Protein AF-A0A7C6U836-F1 (afdb_monomer)

Secondary structure (DSSP, 8-state):
-EE--TT---B-S-BEESGGGT---EES-TTPPBPPTTTS-HHHHHHHHHHHHTT------BEE-SSSPPPPPTTPPP-EE----S-SSTTSSS---HHHHHHHHHHHHHHHH-SSPP---HHHHHHTT-TTHHHHHHHHHHHTTPPPSEEEEE-TTSS-EEEEE----------

Foldseek 3Di:
DEFADPVQDKDWFEKEAPVVVVDRDIFTADPHHHDDPPNADPQRRVVRVVCVVVVNRDTDIYGYFPAAADDDDQPDDDDQDFWAFQQQDCQGPAPHDVVSVVLLVQQQCCQAQFDDRDDPDDVVCVNRVRVRVRSSNNVCVVQPRDHFPDKDWDQPRSMIDIDTHHDRPPPDDDD

Mean predicted aligned error: 4.76 Å

Nearest PDB structures (foldseek):
  7ddz-assembly1_A  TM=2.325E-01  e=9.498E+00  Enterobacteria phage RB59

pLDDT: mean 91.14, std 11.42, range [32.62, 98.69]

Radius of gyration: 16.64 Å; Cα contacts (8 Å, |Δi|>4): 323; chains: 1; bounding box: 38×32×57 Å

Structure (mmCIF, N/CA/C/O backbone):
data_AF-A0A7C6U836-F1
#
_entry.id   AF-A0A7C6U836-F1
#
loop_
_atom_site.group_PDB
_atom_site.id
_atom_site.type_symbol
_atom_site.label_atom_id
_atom_site.label_alt_id
_atom_site.label_comp_id
_atom_site.label_asym_id
_atom_site.label_entity_id
_atom_site.label_seq_id
_atom_site.pdbx_PDB_ins_code
_atom_site.Cartn_x
_atom_site.Cartn_y
_atom_site.Cartn_z
_atom_site.occupancy
_atom_site.B_iso_or_equiv
_atom_site.auth_seq_id
_atom_site.auth_comp_id
_atom_site.auth_asym_id
_atom_site.auth_atom_id
_atom_site.pdbx_PDB_model_num
ATOM 1 N N . MET A 1 1 ? -2.475 3.891 10.750 1.00 91.38 1 MET A N 1
ATOM 2 C CA . MET A 1 1 ? -2.222 3.499 9.347 1.00 91.38 1 MET A CA 1
ATOM 3 C C . MET A 1 1 ? -1.090 4.319 8.803 1.00 91.38 1 MET A C 1
ATOM 5 O O . MET A 1 1 ? -1.036 5.501 9.121 1.00 91.38 1 MET A O 1
ATOM 9 N N . LEU A 1 2 ? -0.254 3.695 7.984 1.00 93.12 2 LEU A N 1
ATOM 10 C CA . LEU A 1 2 ? 0.875 4.315 7.305 1.00 93.12 2 LEU A CA 1
ATOM 11 C C . LEU A 1 2 ? 0.707 4.165 5.797 1.00 93.12 2 LEU A C 1
ATOM 13 O O . LEU A 1 2 ? 0.240 3.128 5.328 1.00 93.12 2 LEU A O 1
ATOM 17 N N . GLY A 1 3 ? 1.096 5.187 5.051 1.00 92.56 3 GLY A N 1
ATOM 18 C CA . GLY A 1 3 ? 1.104 5.166 3.595 1.00 92.56 3 GLY A CA 1
ATOM 19 C C . GLY A 1 3 ? 1.662 6.469 3.045 1.00 92.56 3 GLY A C 1
ATOM 20 O O . GLY A 1 3 ? 1.791 7.453 3.774 1.00 92.56 3 GLY A O 1
ATOM 21 N N . VAL A 1 4 ? 2.023 6.474 1.768 1.00 92.44 4 VAL A N 1
ATOM 22 C CA . VAL A 1 4 ? 2.535 7.685 1.124 1.00 92.44 4 VAL A CA 1
ATOM 23 C C . VAL A 1 4 ? 1.374 8.638 0.831 1.00 92.44 4 VAL A C 1
ATOM 25 O O . VAL A 1 4 ? 0.334 8.226 0.321 1.00 92.44 4 VAL A O 1
ATOM 28 N N . ASP A 1 5 ? 1.560 9.917 1.151 1.00 92.50 5 ASP A N 1
ATOM 29 C CA . ASP A 1 5 ? 0.703 11.016 0.702 1.00 92.50 5 ASP A CA 1
ATOM 30 C C . ASP A 1 5 ? 1.603 12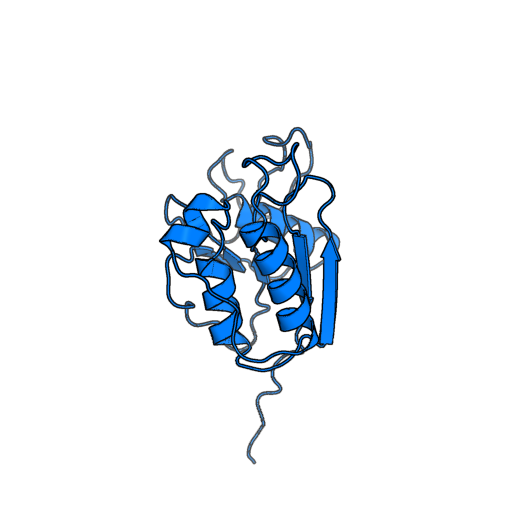.182 0.268 1.00 92.50 5 ASP A C 1
ATOM 32 O O . ASP A 1 5 ? 2.282 12.756 1.122 1.00 92.50 5 ASP A O 1
ATOM 36 N N . PRO A 1 6 ? 1.625 12.567 -1.021 1.00 86.88 6 PRO A N 1
ATOM 37 C CA . PRO A 1 6 ? 2.481 13.654 -1.507 1.00 86.88 6 PRO A CA 1
ATOM 38 C C . PRO A 1 6 ? 2.220 15.008 -0.836 1.00 86.88 6 PRO A C 1
ATOM 40 O O . PRO A 1 6 ? 3.099 15.863 -0.805 1.00 86.88 6 PRO A O 1
ATOM 43 N N . ALA A 1 7 ? 1.013 15.209 -0.300 1.00 89.88 7 ALA A N 1
ATOM 44 C CA . ALA A 1 7 ? 0.638 16.417 0.426 1.00 89.88 7 ALA A CA 1
ATOM 45 C C . ALA A 1 7 ? 0.982 16.362 1.929 1.00 89.88 7 ALA A C 1
ATOM 47 O O . ALA A 1 7 ? 0.728 17.333 2.640 1.00 89.88 7 ALA A O 1
ATOM 48 N N . GLY A 1 8 ? 1.541 15.250 2.427 1.00 89.12 8 GLY A N 1
ATOM 49 C CA . GLY A 1 8 ? 1.964 15.105 3.822 1.00 89.12 8 GLY A CA 1
ATOM 50 C C . GLY A 1 8 ? 0.820 15.216 4.835 1.00 89.12 8 GLY A C 1
ATOM 51 O O . GLY A 1 8 ? 1.031 15.654 5.966 1.00 89.12 8 GLY A O 1
ATOM 52 N N . ARG A 1 9 ? -0.408 14.851 4.456 1.00 90.94 9 ARG A N 1
ATOM 53 C CA . ARG A 1 9 ? -1.591 15.030 5.303 1.00 90.94 9 ARG A CA 1
ATOM 54 C C . ARG A 1 9 ? -1.729 13.886 6.294 1.00 90.94 9 ARG A C 1
ATOM 56 O O . ARG A 1 9 ? -1.859 12.723 5.917 1.00 90.94 9 ARG A O 1
ATOM 63 N N . ALA A 1 10 ? -1.790 14.230 7.575 1.00 92.00 10 ALA A N 1
ATOM 64 C CA . ALA A 1 10 ? -2.289 13.335 8.610 1.00 92.00 10 ALA A CA 1
ATOM 65 C C . ALA A 1 10 ? -3.806 13.500 8.742 1.00 92.00 10 ALA A C 1
ATOM 67 O O . ALA A 1 10 ? -4.314 14.621 8.756 1.00 92.00 10 ALA A O 1
ATOM 68 N N . VAL A 1 11 ? -4.526 12.386 8.869 1.00 93.75 11 VAL A N 1
ATOM 69 C CA . VAL A 1 11 ? -5.991 12.394 8.970 1.00 93.75 11 VAL A CA 1
ATOM 70 C C . VAL A 1 11 ? -6.419 11.544 10.157 1.00 93.75 11 VAL A C 1
ATOM 72 O O . VAL A 1 11 ? -5.926 10.434 10.353 1.00 93.75 11 VAL A O 1
ATOM 75 N N . GLY A 1 12 ? -7.308 12.092 10.982 1.00 92.69 12 GLY A N 1
ATOM 76 C CA . GLY A 1 12 ? -7.956 11.356 12.063 1.00 92.69 12 GLY A CA 1
ATOM 77 C C . GLY A 1 12 ? -9.082 10.463 11.548 1.00 92.69 12 GLY A C 1
ATOM 78 O O . GLY A 1 12 ? -9.134 10.095 10.377 1.00 92.69 12 GLY A O 1
ATOM 79 N N . ASP A 1 13 ? -10.006 10.126 12.434 1.00 93.12 13 ASP A N 1
ATOM 80 C CA . ASP A 1 13 ? -11.172 9.346 12.056 1.00 93.12 13 ASP A CA 1
ATOM 81 C C . ASP A 1 13 ? -12.144 10.203 11.235 1.00 93.12 13 ASP A C 1
ATOM 83 O O . ASP A 1 13 ? -12.519 11.301 11.651 1.00 93.12 13 ASP A O 1
ATOM 87 N N . ALA A 1 14 ? -12.536 9.707 10.065 1.00 94.56 14 ALA A N 1
ATOM 88 C CA . ALA A 1 14 ? -13.468 10.378 9.172 1.00 94.56 14 ALA A CA 1
ATOM 89 C C . ALA A 1 14 ? -14.250 9.361 8.334 1.00 94.56 14 ALA A C 1
ATOM 91 O O . ALA A 1 14 ? -13.906 8.179 8.255 1.00 94.56 14 ALA A O 1
ATOM 92 N N . ARG A 1 15 ? -15.304 9.848 7.684 1.00 94.88 15 ARG A N 1
ATOM 93 C CA . ARG A 1 15 ? -16.116 9.121 6.715 1.00 94.88 15 ARG A CA 1
ATOM 94 C C . ARG A 1 15 ? -15.971 9.768 5.344 1.00 94.88 15 ARG A C 1
ATOM 96 O O . ARG A 1 15 ? -16.102 10.980 5.209 1.00 94.88 15 ARG A O 1
ATOM 103 N N . ALA A 1 16 ? -15.717 8.956 4.330 1.00 95.31 16 ALA A N 1
ATOM 104 C CA . ALA A 1 16 ? -15.475 9.387 2.958 1.00 95.31 16 ALA A CA 1
ATOM 105 C C . ALA A 1 16 ? -15.995 8.329 1.975 1.00 95.31 16 ALA A C 1
ATOM 107 O O . ALA A 1 16 ? -16.708 7.406 2.368 1.00 95.31 16 ALA A O 1
ATOM 108 N N . SER A 1 17 ? -15.693 8.458 0.684 1.00 94.06 17 SER A N 1
ATOM 109 C CA . SER A 1 17 ? -16.186 7.518 -0.325 1.00 94.06 17 SER A CA 1
ATOM 110 C C . SER A 1 17 ? -15.161 7.217 -1.411 1.00 94.06 17 SER A C 1
ATOM 112 O O . SER A 1 17 ? -14.248 8.003 -1.652 1.00 94.06 17 SER A O 1
ATOM 114 N N . LEU A 1 18 ? -15.341 6.080 -2.083 1.00 93.94 18 LEU A N 1
ATOM 115 C CA . LEU A 1 18 ? -14.513 5.645 -3.209 1.00 93.94 18 LEU A CA 1
ATOM 116 C C . LEU A 1 18 ? -15.002 6.206 -4.564 1.00 93.94 18 LEU A C 1
ATOM 118 O O . LEU A 1 18 ? -14.607 5.708 -5.620 1.00 93.94 18 LEU A O 1
ATOM 122 N N . VAL A 1 19 ? -15.866 7.232 -4.560 1.00 92.56 19 VAL A N 1
ATOM 123 C CA . VAL A 1 19 ? -16.531 7.741 -5.777 1.00 92.56 19 VAL A CA 1
ATOM 124 C C . VAL A 1 19 ? -15.549 8.286 -6.805 1.00 92.56 19 VAL A C 1
ATOM 126 O O . VAL A 1 19 ? -15.811 8.170 -7.999 1.00 92.56 19 VAL A O 1
ATOM 129 N N . ARG A 1 20 ? -14.390 8.795 -6.366 1.00 90.19 20 ARG A N 1
ATOM 130 C CA . ARG A 1 20 ? -13.323 9.251 -7.269 1.00 90.19 20 ARG A CA 1
ATOM 131 C C . ARG A 1 20 ? -12.727 8.135 -8.133 1.00 90.19 20 ARG A C 1
ATOM 133 O O . ARG A 1 20 ? -12.178 8.416 -9.190 1.00 90.19 20 ARG A O 1
ATOM 140 N N . TRP A 1 21 ? -12.891 6.875 -7.725 1.00 89.44 21 TRP A N 1
ATOM 141 C CA . TRP A 1 21 ? -12.546 5.688 -8.518 1.00 89.44 21 TRP A CA 1
ATOM 142 C C . TRP A 1 21 ? -13.771 5.042 -9.183 1.00 89.44 21 TRP A C 1
ATOM 144 O O . TRP A 1 21 ? -13.715 3.894 -9.614 1.00 89.44 21 TRP A O 1
ATOM 154 N N . GLY A 1 22 ? -14.902 5.752 -9.245 1.00 92.25 22 GLY A N 1
ATOM 155 C CA . GLY A 1 22 ? -16.147 5.263 -9.841 1.00 92.25 22 GLY A CA 1
ATOM 156 C C . GLY A 1 22 ? -16.948 4.302 -8.957 1.00 92.25 22 GLY A C 1
ATOM 157 O O . GLY A 1 22 ? -17.933 3.731 -9.420 1.00 92.25 22 GLY A O 1
ATOM 158 N N . ALA A 1 23 ? -16.567 4.123 -7.688 1.00 91.94 23 ALA A N 1
ATOM 159 C CA . ALA A 1 23 ? -17.250 3.228 -6.759 1.00 91.94 23 ALA A CA 1
ATOM 160 C C . ALA A 1 23 ? -18.063 4.014 -5.719 1.00 91.94 23 ALA A C 1
ATOM 162 O O . ALA A 1 23 ? -17.510 4.695 -4.861 1.00 91.94 23 ALA A O 1
ATOM 163 N N . GLY A 1 24 ? -19.390 3.862 -5.729 1.00 92.06 24 GLY A N 1
ATOM 164 C CA . GLY A 1 24 ? -20.316 4.460 -4.750 1.00 92.06 24 GLY A CA 1
ATOM 165 C C . GLY A 1 24 ? -20.250 3.851 -3.343 1.00 92.06 24 GLY A C 1
ATOM 166 O O . GLY A 1 24 ? -21.277 3.694 -2.690 1.00 92.06 24 GLY A O 1
ATOM 167 N N . VAL A 1 25 ? -19.063 3.445 -2.891 1.00 93.75 25 VAL A N 1
ATOM 168 C CA . VAL A 1 25 ? -18.836 2.797 -1.598 1.00 93.75 25 VAL A CA 1
ATOM 169 C C . VAL A 1 25 ? -18.422 3.851 -0.585 1.00 93.75 25 VAL A C 1
ATOM 171 O O . VAL A 1 25 ? -17.467 4.595 -0.804 1.00 93.75 25 VAL A O 1
ATOM 174 N N . VAL A 1 26 ? -19.137 3.896 0.533 1.00 94.19 26 VAL A N 1
ATOM 175 C CA . VAL A 1 26 ? -18.800 4.749 1.670 1.00 94.19 26 VAL A CA 1
ATOM 176 C C . VAL A 1 26 ? -17.889 3.981 2.620 1.00 94.19 26 VAL A C 1
ATOM 178 O O . VAL A 1 26 ? -18.145 2.812 2.896 1.00 94.19 26 VAL A O 1
ATOM 181 N N . VAL A 1 27 ? -16.845 4.646 3.107 1.00 94.75 27 VAL A N 1
ATOM 182 C CA . VAL A 1 27 ? -15.824 4.074 3.990 1.00 94.75 27 VAL A CA 1
ATOM 183 C C . VAL A 1 27 ? -15.600 4.975 5.198 1.00 94.75 27 VAL A C 1
ATOM 185 O O . VAL A 1 27 ? -15.795 6.190 5.114 1.00 94.75 27 VAL A O 1
ATOM 188 N N . GLY A 1 28 ? -15.187 4.391 6.316 1.00 92.50 28 GLY A N 1
ATOM 189 C CA . GLY A 1 28 ? -15.061 5.089 7.595 1.00 92.50 28 GLY A CA 1
ATOM 190 C C . GLY A 1 28 ? -16.110 4.647 8.611 1.00 92.50 28 GLY A C 1
ATOM 191 O O . GLY A 1 28 ? -17.171 4.128 8.255 1.00 92.50 28 GLY A O 1
ATOM 192 N N . ARG A 1 29 ? -15.813 4.870 9.894 1.00 92.50 29 ARG A N 1
ATOM 193 C CA . ARG A 1 29 ? -16.671 4.425 10.996 1.00 92.50 29 ARG A CA 1
ATOM 194 C C . 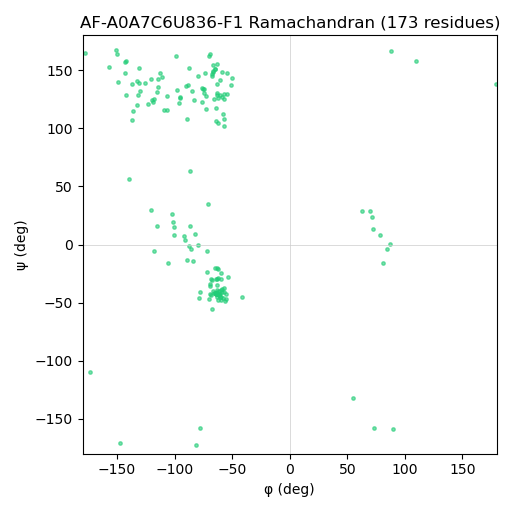ARG A 1 29 ? -18.028 5.113 10.988 1.00 92.50 29 ARG A C 1
ATOM 196 O O . ARG A 1 29 ? -18.178 6.270 10.581 1.00 92.50 29 ARG A O 1
ATOM 203 N N . CYS A 1 30 ? -19.029 4.409 11.505 1.00 87.38 30 CYS A N 1
ATOM 204 C CA . CYS A 1 30 ? -20.335 5.009 11.731 1.00 87.38 30 CYS A CA 1
ATOM 205 C C . CYS A 1 30 ? -20.212 6.142 12.764 1.00 87.38 30 CYS A C 1
ATOM 207 O O . CYS A 1 30 ? -19.650 5.954 13.838 1.00 87.38 30 CYS A O 1
ATOM 209 N N . GLY A 1 31 ? -20.735 7.327 12.439 1.00 88.25 31 GLY A N 1
ATOM 210 C CA . GLY A 1 31 ? -20.674 8.504 13.314 1.00 88.25 31 GLY A CA 1
ATOM 211 C C . GLY A 1 31 ? -19.387 9.332 13.219 1.00 88.25 31 GLY A C 1
ATOM 212 O O . GLY A 1 31 ? -19.327 10.398 13.827 1.00 88.25 31 GLY A O 1
ATOM 213 N N . ALA A 1 32 ? -18.391 8.904 12.436 1.00 92.44 32 ALA A N 1
ATOM 214 C CA . ALA A 1 32 ? -17.231 9.736 12.126 1.00 92.44 32 ALA A CA 1
ATOM 215 C C . ALA A 1 32 ? -17.639 10.959 11.271 1.00 92.44 32 ALA A C 1
ATOM 217 O O . ALA A 1 32 ? -18.589 10.866 10.479 1.00 92.44 32 ALA A O 1
ATOM 218 N N . PRO A 1 33 ? -16.941 12.104 11.402 1.00 94.50 33 PRO A N 1
ATOM 219 C CA . PRO A 1 33 ? -17.225 13.294 10.605 1.00 94.50 33 PRO A CA 1
ATOM 220 C C . PRO A 1 33 ? -17.049 13.007 9.112 1.00 94.50 33 PRO A C 1
ATOM 222 O O . PRO A 1 33 ? -16.130 12.295 8.710 1.00 94.50 33 PRO A O 1
ATOM 225 N N . VAL A 1 34 ? -17.928 13.567 8.282 1.00 94.94 34 VAL A N 1
ATOM 226 C CA . VAL A 1 34 ? -17.824 13.439 6.824 1.00 94.94 34 VAL A CA 1
ATOM 227 C C . VAL A 1 34 ? -16.717 14.365 6.324 1.00 94.94 34 VAL A C 1
ATOM 229 O O . VAL A 1 34 ? -16.774 15.569 6.561 1.00 94.94 34 VAL A O 1
ATOM 232 N N . ALA A 1 35 ? -15.725 13.800 5.643 1.00 93.69 35 ALA A N 1
ATOM 233 C CA . ALA A 1 35 ? -14.673 14.549 4.965 1.00 93.69 35 ALA A CA 1
ATOM 234 C C . ALA A 1 35 ? -15.110 14.922 3.540 1.00 93.69 35 ALA A C 1
ATOM 236 O O . ALA A 1 35 ? -15.910 14.201 2.931 1.00 93.69 35 ALA A O 1
ATOM 237 N N . ALA A 1 36 ? -14.589 16.028 2.999 1.00 89.25 36 ALA A N 1
ATOM 238 C CA . ALA A 1 36 ? -14.830 16.361 1.601 1.00 89.25 36 ALA A CA 1
ATOM 239 C C . ALA A 1 36 ? -14.089 15.381 0.678 1.00 89.25 36 ALA A C 1
ATOM 241 O O . ALA A 1 36 ? -13.165 14.668 1.089 1.00 89.25 36 ALA A O 1
ATOM 242 N N . ASP A 1 37 ? -14.503 15.330 -0.589 1.00 84.75 37 ASP A N 1
ATOM 243 C CA . ASP A 1 37 ? -13.769 14.530 -1.563 1.00 84.75 37 ASP A CA 1
ATOM 244 C C . ASP A 1 37 ? -12.344 15.073 -1.728 1.00 84.75 37 ASP A C 1
ATOM 246 O O . ASP A 1 37 ? -12.114 16.280 -1.753 1.00 84.75 37 ASP A O 1
ATOM 250 N N . GLY A 1 38 ? -11.380 14.161 -1.797 1.00 85.12 38 GLY A N 1
ATOM 251 C CA . GLY A 1 38 ? -9.959 14.490 -1.845 1.00 85.12 38 GLY A CA 1
ATOM 252 C C . GLY A 1 38 ? -9.300 14.812 -0.498 1.00 85.12 38 GLY A C 1
ATOM 253 O O . GLY A 1 38 ? -8.077 14.722 -0.441 1.00 85.12 38 GLY A O 1
ATOM 254 N N . ASP A 1 39 ? -10.035 15.093 0.587 1.00 90.88 39 ASP A N 1
ATOM 255 C CA . ASP A 1 39 ? -9.438 15.401 1.907 1.00 90.88 39 ASP A CA 1
ATOM 256 C C . ASP A 1 39 ? -8.747 14.190 2.544 1.00 90.88 39 ASP A C 1
ATOM 258 O O . ASP A 1 39 ? -7.782 14.331 3.298 1.00 90.88 39 ASP A O 1
ATOM 262 N N . VAL A 1 40 ? -9.233 12.986 2.232 1.00 93.56 40 VAL A N 1
ATOM 263 C CA . VAL A 1 40 ? -8.679 11.731 2.744 1.00 93.56 40 VAL A CA 1
ATOM 264 C C . VAL A 1 40 ? -7.709 11.134 1.717 1.00 93.56 40 VAL A C 1
ATOM 266 O O . VAL A 1 40 ? -8.143 10.835 0.595 1.00 93.56 40 VAL A O 1
ATOM 269 N N . PRO A 1 41 ? -6.429 10.910 2.082 1.00 93.81 41 PRO A N 1
ATOM 270 C CA . PRO A 1 41 ? -5.438 10.281 1.213 1.00 93.81 41 PRO A CA 1
ATOM 271 C C . PRO A 1 41 ? -5.880 8.916 0.675 1.00 93.81 41 PRO A C 1
ATOM 273 O O . PRO A 1 41 ? -6.562 8.154 1.362 1.00 93.81 41 PRO A O 1
ATOM 276 N N . ASP A 1 42 ? -5.441 8.578 -0.538 1.00 92.56 42 ASP A N 1
ATOM 277 C CA . ASP A 1 42 ? -5.789 7.318 -1.212 1.00 92.56 42 ASP A CA 1
ATOM 278 C C . ASP A 1 42 ? -5.433 6.088 -0.367 1.00 92.56 42 ASP A C 1
ATOM 280 O O . ASP A 1 42 ? -6.270 5.211 -0.138 1.00 92.56 42 ASP A O 1
ATOM 284 N N . ALA A 1 43 ? -4.216 6.073 0.182 1.00 93.50 43 ALA A N 1
ATOM 285 C CA . ALA A 1 43 ? -3.738 5.015 1.065 1.00 93.50 43 ALA A CA 1
ATOM 286 C C . ALA A 1 43 ? -4.624 4.848 2.316 1.00 93.50 43 ALA A C 1
ATOM 288 O O . ALA A 1 43 ? -4.902 3.725 2.742 1.00 93.50 43 ALA A O 1
ATOM 289 N N . ALA A 1 44 ? -5.120 5.952 2.885 1.00 94.94 44 ALA A N 1
ATOM 290 C CA . ALA A 1 44 ? -6.027 5.915 4.028 1.00 94.94 44 ALA A CA 1
ATOM 291 C C . ALA A 1 44 ? -7.394 5.330 3.653 1.00 94.94 44 ALA A C 1
ATOM 293 O O . ALA A 1 44 ? -7.902 4.481 4.382 1.00 94.94 44 ALA A O 1
ATOM 294 N N . LEU A 1 45 ? -7.971 5.718 2.508 1.00 94.69 45 LEU A N 1
ATOM 295 C CA . LEU A 1 45 ? -9.264 5.182 2.071 1.00 94.69 45 LEU A CA 1
ATOM 296 C C . LEU A 1 45 ? -9.217 3.685 1.793 1.00 94.69 45 LEU A C 1
ATOM 298 O O . LEU A 1 45 ? -10.130 2.970 2.203 1.00 94.69 45 LEU A O 1
ATOM 302 N N . ILE A 1 46 ? -8.155 3.203 1.146 1.00 93.25 46 ILE A N 1
ATOM 303 C CA . ILE A 1 46 ? -7.971 1.771 0.893 1.00 93.25 46 ILE A CA 1
ATOM 304 C C . ILE A 1 46 ? -7.844 1.014 2.223 1.00 93.25 46 ILE A C 1
ATOM 306 O O . ILE A 1 46 ? -8.520 0.003 2.423 1.00 93.25 46 ILE A O 1
ATOM 310 N N . ALA A 1 47 ? -7.049 1.525 3.172 1.00 94.56 47 ALA A N 1
ATOM 311 C CA . ALA A 1 47 ? -6.943 0.929 4.504 1.00 94.56 47 ALA A CA 1
ATOM 312 C C . ALA A 1 47 ? -8.295 0.897 5.234 1.00 94.56 47 ALA A C 1
ATOM 314 O O . ALA A 1 47 ? -8.657 -0.121 5.822 1.00 94.56 47 ALA A O 1
ATOM 315 N N . TRP A 1 48 ? -9.051 1.998 5.201 1.00 94.94 48 TRP A N 1
ATOM 316 C CA . TRP A 1 48 ? -10.364 2.097 5.847 1.00 94.94 48 TRP A CA 1
ATOM 317 C C . TRP A 1 48 ? -11.360 1.134 5.233 1.00 94.94 48 TRP A C 1
ATOM 319 O O . TRP A 1 48 ? -12.056 0.447 5.972 1.00 94.94 48 TRP A O 1
ATOM 329 N N . TRP A 1 49 ? -11.364 1.019 3.907 1.00 94.94 49 TRP A N 1
ATOM 330 C CA . TRP A 1 49 ? -12.182 0.046 3.205 1.00 94.94 49 TRP A CA 1
ATOM 331 C C . TRP A 1 49 ? -11.869 -1.388 3.651 1.00 94.94 49 TRP A C 1
ATOM 333 O O . TRP A 1 49 ? -12.791 -2.139 3.966 1.00 94.94 49 TRP A O 1
ATOM 343 N N . PHE A 1 50 ? -10.590 -1.769 3.756 1.00 93.44 50 PHE A N 1
ATOM 344 C CA . PHE A 1 50 ? -10.216 -3.093 4.263 1.00 93.44 50 PHE A CA 1
ATOM 345 C C . PHE A 1 50 ? -10.670 -3.320 5.709 1.00 93.44 50 PHE A C 1
ATOM 347 O O . PHE A 1 50 ? -11.207 -4.386 6.016 1.00 93.44 50 PHE A O 1
ATOM 354 N N . LEU A 1 51 ? -10.505 -2.326 6.586 1.00 94.50 51 LEU A N 1
ATOM 355 C CA . LEU A 1 51 ? -10.979 -2.417 7.968 1.00 94.50 51 LEU A CA 1
ATOM 356 C C . LEU A 1 51 ? -12.503 -2.546 8.052 1.00 94.50 51 LEU A C 1
ATOM 358 O O . LEU A 1 51 ? -12.992 -3.387 8.803 1.00 94.50 51 LEU A O 1
ATOM 362 N N . ASP A 1 52 ? -13.250 -1.778 7.259 1.00 95.00 52 ASP A N 1
ATOM 363 C CA . ASP A 1 52 ? -14.713 -1.859 7.191 1.00 95.00 52 ASP A CA 1
ATOM 364 C C . ASP A 1 52 ? -15.159 -3.245 6.712 1.00 95.00 52 ASP A C 1
ATOM 366 O O . ASP A 1 52 ? -16.047 -3.863 7.300 1.00 95.00 52 ASP A O 1
ATOM 370 N N . ARG A 1 53 ? -14.498 -3.788 5.681 1.00 94.50 53 ARG A N 1
ATOM 371 C CA . ARG A 1 53 ? -14.756 -5.144 5.168 1.00 94.50 53 ARG A CA 1
ATOM 372 C C . ARG A 1 53 ? -14.446 -6.235 6.191 1.00 94.50 53 ARG A C 1
ATOM 374 O O . ARG A 1 53 ? -15.100 -7.275 6.157 1.00 94.50 53 ARG A O 1
ATOM 381 N N . ALA A 1 54 ? -13.490 -5.992 7.084 1.00 93.56 54 ALA A N 1
ATOM 382 C CA . ALA A 1 54 ? -13.145 -6.870 8.196 1.00 93.56 54 ALA A CA 1
ATOM 383 C C . ALA A 1 54 ? -14.008 -6.643 9.455 1.00 93.56 54 ALA A C 1
ATOM 385 O O . ALA A 1 54 ? -13.849 -7.373 10.430 1.00 93.56 54 ALA A O 1
ATOM 386 N N . GLY A 1 55 ? -14.910 -5.651 9.459 1.00 94.19 55 GLY A N 1
ATOM 387 C CA . GLY A 1 55 ? -15.742 -5.309 10.618 1.00 94.19 55 GLY A CA 1
ATOM 388 C C . GLY A 1 55 ? -14.975 -4.651 11.773 1.00 94.19 55 GLY A C 1
ATOM 389 O O . GLY A 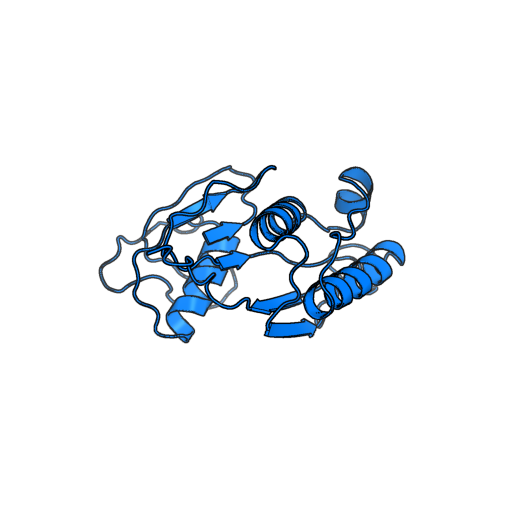1 55 ? -15.402 -4.740 12.922 1.00 94.19 55 GLY A O 1
ATOM 390 N N . ILE A 1 56 ? -13.831 -4.019 11.497 1.00 93.31 56 ILE A N 1
ATOM 391 C CA . ILE A 1 56 ? -12.973 -3.401 12.515 1.00 93.31 56 ILE A CA 1
ATOM 392 C C . ILE A 1 56 ? -13.405 -1.947 12.752 1.00 93.31 56 ILE A C 1
ATOM 394 O O . ILE A 1 56 ? -13.136 -1.058 11.941 1.00 93.31 56 ILE A O 1
ATOM 398 N N . ASP A 1 57 ? -14.021 -1.693 13.909 1.00 91.31 57 ASP A N 1
ATOM 399 C CA . ASP A 1 57 ? -14.599 -0.389 14.287 1.00 91.31 57 ASP A CA 1
ATOM 400 C C . ASP A 1 57 ? -13.732 0.426 15.279 1.00 91.31 57 ASP A C 1
ATOM 402 O O . ASP A 1 57 ? -14.202 1.261 16.057 1.00 91.31 57 ASP A O 1
ATOM 406 N N . LEU A 1 58 ? -12.419 0.187 15.272 1.00 91.56 58 LEU A N 1
ATOM 407 C CA . LEU A 1 58 ? -11.469 0.911 16.123 1.00 91.56 58 LEU A CA 1
ATOM 408 C C . LEU A 1 58 ? -11.228 2.345 15.619 1.00 91.56 58 LEU A C 1
ATOM 410 O O . LEU A 1 58 ? -11.217 2.548 14.401 1.00 91.56 58 LEU A O 1
ATOM 414 N N . PRO A 1 59 ? -10.968 3.326 16.511 1.00 92.00 59 PRO A N 1
ATOM 415 C CA . PRO A 1 59 ? -10.550 4.670 16.117 1.00 92.00 59 PRO A CA 1
ATOM 416 C C . PRO A 1 59 ? -9.375 4.648 15.140 1.00 92.00 59 PRO A C 1
ATOM 418 O O . PRO A 1 59 ? -8.428 3.877 15.301 1.00 92.00 59 PRO A O 1
ATOM 421 N N . ARG A 1 60 ? -9.443 5.503 14.117 1.00 92.44 60 ARG A N 1
ATOM 422 C CA . ARG A 1 60 ? -8.512 5.479 12.988 1.00 92.44 60 ARG A CA 1
ATOM 423 C C . ARG A 1 60 ? -7.663 6.734 12.968 1.00 92.44 60 ARG A C 1
ATOM 425 O O . ARG A 1 60 ? -8.130 7.836 13.240 1.00 92.44 60 ARG A O 1
ATOM 432 N N . ARG A 1 61 ? -6.401 6.546 12.602 1.00 93.25 61 ARG A N 1
A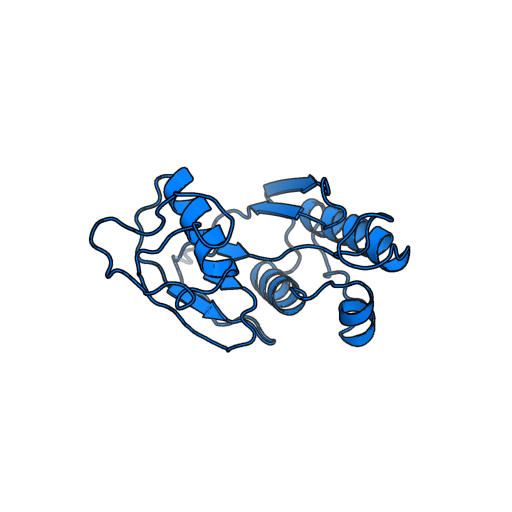TOM 433 C CA . ARG A 1 61 ? -5.463 7.624 12.312 1.00 93.25 61 ARG A CA 1
ATOM 434 C C . ARG A 1 61 ? -4.586 7.204 11.147 1.00 93.25 61 ARG A C 1
ATOM 436 O O . ARG A 1 61 ? -4.001 6.118 11.168 1.00 93.25 61 ARG A O 1
ATOM 443 N N . PHE A 1 62 ? -4.497 8.063 10.148 1.00 93.88 62 PHE A N 1
ATOM 444 C CA . PHE A 1 62 ? -3.526 7.984 9.075 1.00 93.88 62 PHE A CA 1
ATOM 445 C C . PHE A 1 62 ? -2.355 8.918 9.371 1.00 93.88 62 PHE A C 1
ATOM 447 O O . PHE A 1 62 ? -2.551 10.079 9.741 1.00 93.88 62 PHE A O 1
ATOM 454 N N . VAL A 1 63 ? -1.147 8.391 9.208 1.00 93.25 63 VAL A N 1
ATOM 455 C CA . VAL A 1 63 ? 0.103 9.137 9.302 1.00 93.25 63 VAL A CA 1
ATOM 456 C C . VAL A 1 63 ? 0.841 8.945 7.976 1.00 93.25 63 VAL A C 1
ATOM 458 O O . VAL A 1 63 ? 1.095 7.794 7.603 1.00 93.25 63 VAL A O 1
ATOM 461 N N . PRO A 1 64 ? 1.145 10.031 7.246 1.00 92.69 64 PRO A N 1
ATOM 462 C CA . PRO A 1 64 ? 1.900 9.938 6.009 1.00 92.69 64 PRO A CA 1
ATOM 463 C C . PRO A 1 64 ? 3.328 9.482 6.311 1.00 92.69 64 PRO A C 1
ATOM 465 O O . PRO A 1 64 ? 3.875 9.798 7.368 1.00 92.69 64 PRO A O 1
ATOM 468 N N . VAL A 1 65 ? 3.927 8.750 5.377 1.00 91.00 65 VAL A N 1
ATOM 469 C CA . VAL A 1 65 ? 5.343 8.378 5.443 1.00 91.00 65 VAL A CA 1
ATOM 470 C C . VAL A 1 65 ? 6.099 8.975 4.265 1.00 91.00 65 VAL A C 1
ATOM 472 O O . VAL A 1 65 ? 5.740 8.772 3.107 1.00 91.00 65 VAL A O 1
ATOM 475 N N . ASP A 1 66 ? 7.155 9.712 4.581 1.00 80.00 66 ASP A N 1
ATOM 476 C CA . ASP A 1 66 ? 8.108 10.312 3.644 1.00 80.00 66 ASP A CA 1
ATOM 477 C C . ASP A 1 66 ? 9.535 9.760 3.835 1.00 80.00 66 ASP A C 1
ATOM 479 O O . ASP A 1 66 ? 10.424 10.018 3.022 1.00 80.00 66 ASP A O 1
ATOM 483 N N . GLY A 1 67 ? 9.750 8.936 4.864 1.00 68.31 67 GLY A N 1
ATOM 484 C CA . GLY A 1 67 ? 11.047 8.367 5.198 1.00 68.31 67 GLY A CA 1
ATOM 485 C C . GLY A 1 67 ? 10.959 7.335 6.316 1.00 68.31 67 GLY A C 1
ATOM 486 O O . GLY A 1 67 ? 10.478 6.222 6.096 1.00 68.31 67 GLY A O 1
ATOM 487 N N . ASP A 1 68 ? 11.484 7.689 7.487 1.00 65.88 68 ASP A N 1
ATOM 488 C CA . ASP A 1 68 ? 11.579 6.779 8.628 1.00 65.88 68 ASP A CA 1
ATOM 489 C C . ASP A 1 68 ? 10.193 6.415 9.188 1.00 65.88 68 ASP A C 1
ATOM 491 O O . ASP A 1 68 ? 9.270 7.238 9.158 1.00 65.88 68 ASP A O 1
ATOM 495 N N . PRO A 1 69 ? 10.015 5.182 9.703 1.00 64.19 69 PRO A N 1
ATOM 496 C CA . PRO A 1 69 ? 8.745 4.769 10.277 1.00 64.19 69 PRO A CA 1
ATOM 497 C C . PRO A 1 69 ? 8.377 5.676 11.458 1.00 64.19 69 PRO A C 1
ATOM 499 O O . PRO A 1 69 ? 9.178 5.832 12.384 1.00 64.19 69 PRO A O 1
ATOM 502 N N . PRO A 1 70 ? 7.160 6.241 11.492 1.00 70.75 70 PRO A N 1
ATOM 503 C CA . PRO A 1 70 ? 6.682 6.905 12.691 1.00 70.75 70 PRO A CA 1
ATOM 504 C C . PRO A 1 70 ? 6.521 5.877 13.815 1.00 70.75 70 PRO A C 1
ATOM 506 O O . PRO A 1 70 ? 6.227 4.703 13.571 1.00 70.75 70 PRO A O 1
ATOM 509 N N . ALA A 1 71 ? 6.678 6.328 15.060 1.00 68.62 71 ALA A N 1
ATOM 510 C CA . ALA A 1 71 ? 6.432 5.485 16.222 1.00 68.62 71 ALA A CA 1
ATOM 511 C C . ALA A 1 71 ? 4.991 4.945 16.186 1.00 68.62 71 ALA A C 1
ATOM 513 O O . ALA A 1 71 ? 4.032 5.713 16.079 1.00 68.62 71 ALA A O 1
ATOM 514 N N . ALA A 1 72 ? 4.846 3.622 16.255 1.00 70.00 72 ALA A N 1
ATOM 515 C CA . ALA A 1 72 ? 3.548 2.980 16.395 1.00 70.00 72 ALA A CA 1
ATOM 516 C C . ALA A 1 72 ? 3.156 2.940 17.877 1.00 70.00 72 ALA A C 1
ATOM 518 O O . ALA A 1 72 ? 3.954 2.534 18.723 1.00 70.00 72 ALA A O 1
ATOM 519 N N . ASP A 1 73 ? 1.921 3.336 18.184 1.00 75.44 73 ASP A N 1
ATOM 520 C CA . ASP A 1 73 ? 1.388 3.245 19.541 1.00 75.44 73 ASP A CA 1
ATOM 521 C C . ASP A 1 73 ? 1.311 1.774 19.979 1.00 75.44 73 ASP A C 1
ATOM 523 O O . ASP A 1 73 ? 0.770 0.918 19.268 1.00 75.44 73 ASP A O 1
ATOM 527 N N . ALA A 1 74 ? 1.839 1.470 21.166 1.00 76.06 74 ALA A N 1
ATOM 528 C CA . ALA A 1 74 ? 1.769 0.128 21.728 1.00 76.06 74 ALA A CA 1
ATOM 529 C C . ALA A 1 74 ? 0.300 -0.313 21.877 1.00 76.06 74 ALA A C 1
ATOM 531 O O . ALA A 1 74 ? -0.514 0.387 22.477 1.00 76.06 74 ALA A O 1
ATOM 532 N N . GLY A 1 75 ? -0.040 -1.481 21.324 1.00 82.06 75 GLY A N 1
ATOM 533 C CA . GLY A 1 75 ? -1.402 -2.028 21.347 1.00 82.06 75 GLY A CA 1
ATOM 534 C C . GLY A 1 75 ? -2.316 -1.563 20.206 1.00 82.06 75 GLY A C 1
ATOM 535 O O . GLY A 1 75 ? -3.462 -2.007 20.141 1.00 82.06 75 GLY A O 1
ATOM 536 N N . ALA A 1 76 ? -1.839 -0.719 19.286 1.00 88.00 76 ALA A N 1
ATOM 537 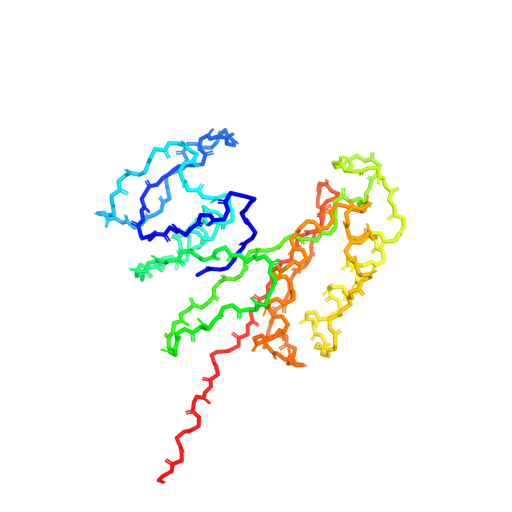C CA . ALA A 1 76 ? -2.597 -0.356 18.093 1.00 88.00 76 ALA A CA 1
ATOM 538 C C . ALA A 1 76 ? -2.510 -1.435 17.000 1.00 88.00 76 ALA A C 1
ATOM 540 O O . ALA A 1 76 ? -1.462 -2.041 16.771 1.00 88.00 76 ALA A O 1
ATOM 541 N N . LEU A 1 77 ? -3.604 -1.619 16.253 1.00 90.88 77 LEU A N 1
ATOM 542 C CA . LEU A 1 77 ? -3.555 -2.321 14.972 1.00 90.88 77 LEU A CA 1
ATOM 543 C C . LEU A 1 77 ? -2.879 -1.419 13.937 1.00 90.88 77 LEU A C 1
ATOM 545 O O . LEU A 1 77 ? -3.409 -0.364 13.572 1.00 90.88 77 LEU A O 1
ATOM 549 N N . LEU A 1 78 ? -1.730 -1.856 13.428 1.00 92.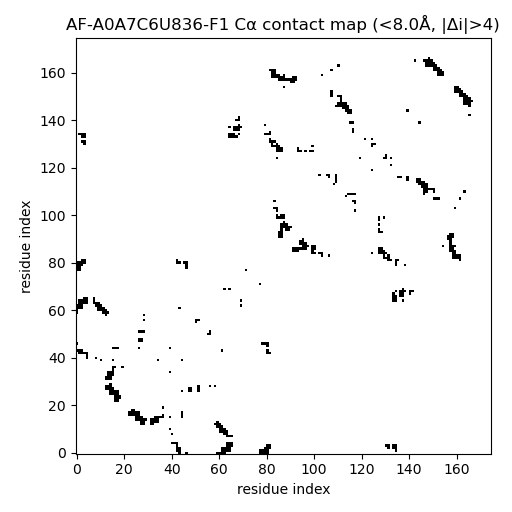31 78 LEU A N 1
ATOM 550 C CA . LEU A 1 78 ? -1.018 -1.147 12.378 1.00 92.31 78 LEU A CA 1
ATOM 551 C C . LEU A 1 78 ? -1.362 -1.713 11.000 1.00 92.31 78 LEU A C 1
ATOM 553 O O . LEU A 1 78 ? -1.233 -2.906 10.749 1.00 92.31 78 LEU A O 1
ATOM 557 N N . VAL A 1 79 ? -1.773 -0.826 10.098 1.00 94.31 79 VAL A N 1
ATOM 558 C CA . VAL A 1 79 ? -1.981 -1.124 8.677 1.00 94.31 79 VAL A CA 1
ATOM 559 C C . VAL A 1 79 ? -1.026 -0.249 7.884 1.00 94.31 79 VAL A C 1
ATOM 561 O O . VAL A 1 79 ? -1.070 0.976 8.030 1.00 94.31 79 VAL A O 1
ATOM 564 N N . VAL A 1 80 ? -0.178 -0.868 7.068 1.00 94.44 80 VAL A N 1
ATOM 565 C CA . VAL A 1 80 ? 0.691 -0.184 6.107 1.00 94.44 80 VAL A CA 1
ATOM 566 C C . VAL A 1 80 ? 0.124 -0.431 4.717 1.00 94.44 80 VAL A C 1
ATOM 568 O O . VAL A 1 80 ? -0.143 -1.576 4.363 1.00 94.44 80 VAL A O 1
ATOM 571 N N . VAL A 1 81 ? -0.096 0.633 3.949 1.00 95.38 81 VAL A N 1
ATOM 572 C CA . VAL A 1 81 ? -0.553 0.544 2.560 1.00 95.38 81 VAL A CA 1
ATOM 573 C C . VAL A 1 81 ? 0.593 0.942 1.648 1.00 95.38 81 VAL A C 1
ATOM 575 O O . VAL A 1 81 ? 1.059 2.082 1.684 1.00 95.38 81 VAL A O 1
ATOM 578 N N . ALA A 1 82 ? 1.037 -0.025 0.852 1.00 93.94 82 ALA A N 1
ATOM 579 C CA . ALA A 1 82 ? 2.101 0.120 -0.123 1.00 93.94 82 ALA A CA 1
ATOM 580 C C . ALA A 1 82 ? 1.838 -0.821 -1.308 1.00 93.94 82 ALA A C 1
ATOM 582 O O . ALA A 1 82 ? 1.390 -1.953 -1.121 1.00 93.94 82 ALA A O 1
ATOM 583 N N . ASP A 1 83 ? 2.103 -0.341 -2.513 1.00 94.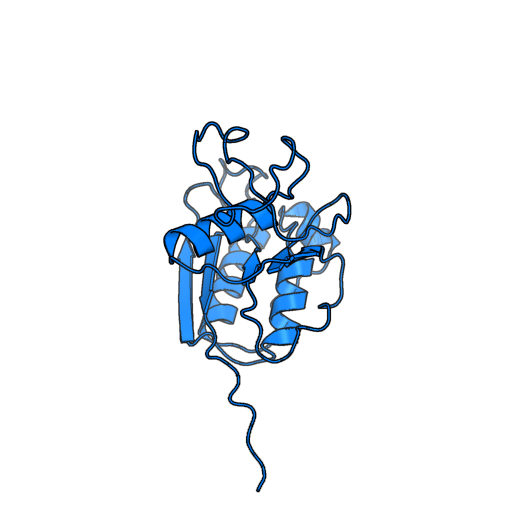69 83 ASP A N 1
ATOM 584 C CA . ASP A 1 83 ? 2.111 -1.104 -3.760 1.00 94.69 83 ASP A CA 1
ATOM 585 C C . ASP A 1 83 ? 3.543 -1.510 -4.159 1.00 94.69 83 ASP A C 1
ATOM 587 O O . ASP A 1 83 ? 4.539 -1.005 -3.645 1.00 94.69 83 ASP A O 1
ATOM 591 N N . GLY A 1 84 ? 3.667 -2.492 -5.039 1.00 97.25 84 GLY A N 1
ATOM 592 C CA . GLY A 1 84 ? 4.915 -2.834 -5.712 1.00 97.25 84 GLY A CA 1
ATOM 593 C C . GLY A 1 84 ? 5.177 -1.916 -6.915 1.00 97.25 84 GLY A C 1
ATOM 594 O O . GLY A 1 84 ? 4.463 -0.932 -7.126 1.00 97.25 84 GLY A O 1
ATOM 595 N N . PRO A 1 85 ? 6.204 -2.213 -7.723 1.00 98.00 85 PRO A N 1
ATOM 596 C CA . PRO A 1 85 ? 6.517 -1.453 -8.932 1.00 98.00 85 PRO A CA 1
ATOM 597 C C . PRO A 1 85 ? 5.354 -1.437 -9.930 1.00 98.00 85 PRO A C 1
ATOM 599 O O . PRO A 1 85 ? 4.609 -2.411 -10.047 1.00 98.00 85 PRO A O 1
ATOM 602 N N . ALA A 1 86 ? 5.233 -0.346 -10.686 1.00 97.88 86 ALA A N 1
ATOM 603 C CA . ALA A 1 86 ? 4.168 -0.126 -11.668 1.00 97.88 86 ALA A CA 1
ATOM 604 C C . ALA A 1 86 ? 4.613 -0.385 -13.121 1.00 97.88 86 ALA A C 1
ATOM 606 O O . ALA A 1 86 ? 3.981 0.107 -14.056 1.00 97.88 86 ALA A O 1
ATOM 607 N N . SER A 1 87 ? 5.711 -1.124 -13.302 1.00 98.12 87 SER A N 1
ATOM 608 C CA . SER A 1 87 ? 6.385 -1.379 -14.581 1.00 98.12 87 SER A CA 1
ATOM 609 C C . SER A 1 87 ? 6.463 -2.871 -14.932 1.00 98.12 87 SER A C 1
ATOM 611 O O . SER A 1 87 ? 7.414 -3.317 -15.573 1.00 98.12 87 SER A O 1
ATOM 613 N N . LEU A 1 88 ? 5.495 -3.682 -14.484 1.00 97.69 88 LEU A N 1
ATOM 614 C CA . LEU A 1 88 ? 5.611 -5.147 -14.567 1.00 97.69 88 LEU A CA 1
ATOM 615 C C . LEU A 1 88 ? 5.197 -5.739 -15.918 1.00 97.69 88 LEU A C 1
ATOM 617 O O . LEU A 1 88 ? 5.440 -6.914 -16.172 1.00 97.69 88 LEU A O 1
ATOM 621 N N . THR A 1 89 ? 4.513 -4.971 -16.769 1.00 95.69 89 THR A N 1
ATOM 622 C CA . THR A 1 89 ? 4.018 -5.449 -18.072 1.00 95.69 89 THR A CA 1
ATOM 623 C C . THR A 1 89 ? 3.967 -4.307 -19.090 1.00 95.69 89 THR A C 1
ATOM 625 O O . THR A 1 89 ? 3.903 -3.147 -18.681 1.00 95.69 89 THR A O 1
ATOM 628 N N . PRO A 1 90 ? 3.858 -4.579 -20.406 1.00 93.75 90 PRO A N 1
ATOM 629 C CA . PRO A 1 90 ? 3.774 -3.522 -21.420 1.00 93.75 90 PRO A CA 1
ATOM 630 C C . PRO A 1 90 ? 2.545 -2.613 -21.293 1.00 93.75 90 PRO A C 1
ATOM 632 O O . PRO A 1 90 ? 2.521 -1.527 -21.864 1.00 93.75 90 PRO A O 1
ATOM 635 N N . ARG A 1 91 ? 1.489 -3.081 -20.611 1.00 91.88 91 ARG A N 1
ATOM 636 C CA . ARG A 1 91 ? 0.238 -2.335 -20.386 1.00 91.88 91 ARG A CA 1
ATOM 637 C C . ARG A 1 91 ? 0.158 -1.718 -18.988 1.00 91.88 91 ARG A C 1
ATOM 639 O O . ARG A 1 91 ? -0.909 -1.241 -18.607 1.00 91.88 91 ARG A O 1
ATOM 646 N N . ALA A 1 92 ? 1.245 -1.777 -18.225 1.00 94.94 92 ALA A N 1
ATOM 647 C CA . ALA A 1 92 ? 1.313 -1.175 -16.909 1.00 94.94 92 ALA A CA 1
ATOM 648 C C . ALA A 1 92 ? 1.315 0.369 -17.001 1.00 94.94 92 ALA A C 1
ATOM 650 O O . ALA A 1 92 ? 1.554 0.924 -18.079 1.00 94.94 92 ALA A O 1
ATOM 651 N N . PRO A 1 93 ? 1.039 1.084 -15.893 1.00 93.25 93 PRO A N 1
ATOM 652 C CA . PRO A 1 93 ? 1.069 2.549 -15.866 1.00 93.25 93 PRO A CA 1
ATOM 653 C C . PRO A 1 93 ? 2.430 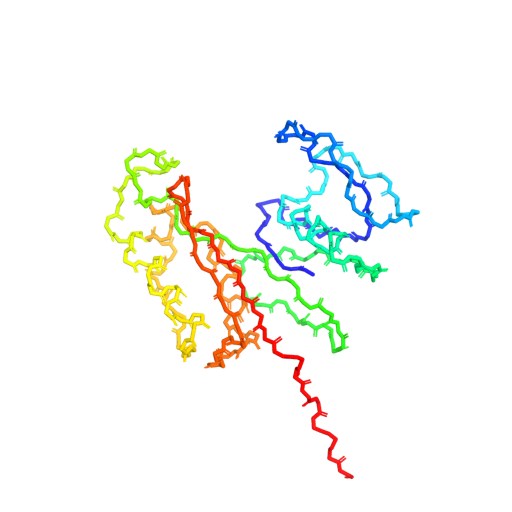3.156 -16.235 1.00 93.25 93 PRO A C 1
ATOM 655 O O . PRO A 1 93 ? 2.484 4.262 -16.772 1.00 93.25 93 PRO A O 1
ATOM 658 N N . VAL A 1 94 ? 3.519 2.439 -15.951 1.00 95.88 94 VAL A N 1
ATOM 659 C CA . VAL A 1 94 ? 4.891 2.775 -16.347 1.00 95.88 94 VAL A CA 1
ATOM 660 C C . VAL A 1 94 ? 5.352 1.751 -17.394 1.00 95.88 94 VAL A C 1
ATOM 662 O O . VAL A 1 94 ? 4.964 0.586 -17.284 1.00 95.88 94 VAL A O 1
ATOM 665 N N . PRO A 1 95 ? 6.150 2.135 -18.417 1.00 96.19 95 PRO A N 1
ATOM 666 C CA . PRO A 1 95 ? 6.688 1.181 -19.385 1.00 96.19 95 PRO A CA 1
ATOM 667 C C . PRO A 1 95 ? 7.344 -0.016 -18.702 1.00 96.19 95 PRO A C 1
ATOM 669 O O . PRO A 1 95 ? 7.982 0.148 -17.664 1.00 96.19 95 PRO A O 1
ATOM 672 N N . GLU A 1 96 ? 7.194 -1.201 -19.295 1.00 97.56 96 GLU A N 1
ATOM 673 C CA . GLU A 1 96 ? 7.783 -2.415 -18.737 1.00 97.56 96 GLU A CA 1
ATOM 674 C C . GLU A 1 96 ? 9.287 -2.244 -18.517 1.00 97.56 96 GLU A C 1
ATOM 676 O O . GLU A 1 96 ? 10.021 -1.854 -19.429 1.00 97.56 96 GLU A O 1
ATOM 681 N N . ASP A 1 97 ? 9.737 -2.569 -17.309 1.00 98.38 97 ASP A N 1
ATOM 682 C CA . ASP A 1 97 ? 11.144 -2.538 -16.940 1.00 98.38 97 ASP A CA 1
ATOM 683 C C . ASP A 1 97 ? 11.503 -3.843 -16.211 1.00 98.38 97 ASP A C 1
ATOM 685 O O . ASP A 1 97 ? 10.949 -4.108 -15.136 1.00 98.38 97 ASP A O 1
ATOM 689 N N . PRO A 1 98 ? 12.451 -4.648 -16.732 1.00 98.25 98 PRO A N 1
ATOM 690 C CA . PRO A 1 98 ? 12.895 -5.883 -16.087 1.00 98.25 98 PRO A CA 1
ATOM 691 C C . PRO A 1 98 ? 13.356 -5.701 -14.636 1.00 98.25 98 PRO A C 1
ATOM 693 O O . PRO A 1 98 ? 13.240 -6.624 -13.833 1.00 98.25 98 PRO A O 1
ATOM 696 N N . ARG A 1 99 ? 13.857 -4.513 -14.275 1.00 98.44 99 ARG A N 1
ATOM 697 C CA . ARG A 1 99 ? 14.265 -4.189 -12.903 1.00 98.44 99 ARG A CA 1
ATOM 698 C C . ARG A 1 99 ? 13.064 -4.085 -11.962 1.00 98.44 99 ARG A C 1
ATOM 700 O O . ARG A 1 99 ? 13.176 -4.461 -10.800 1.00 98.44 99 ARG A O 1
ATOM 707 N N . GLY A 1 100 ? 11.920 -3.609 -12.460 1.00 98.19 100 GLY A N 1
ATOM 708 C CA . GLY A 1 100 ? 10.660 -3.600 -11.714 1.00 98.19 100 GLY A CA 1
ATOM 709 C C . GLY A 1 100 ? 10.108 -5.006 -11.511 1.00 98.19 100 GLY A C 1
ATOM 710 O O . GLY A 1 100 ? 9.717 -5.349 -10.400 1.00 98.19 100 GLY A O 1
ATOM 711 N N . VAL A 1 101 ? 10.164 -5.845 -12.551 1.00 98.19 101 VAL A N 1
ATOM 712 C CA . VAL A 1 101 ? 9.776 -7.265 -12.468 1.00 98.19 101 VAL A CA 1
ATOM 713 C C . VAL A 1 101 ? 10.628 -8.022 -11.449 1.00 98.19 101 VAL A C 1
ATOM 715 O O . VAL A 1 101 ? 10.090 -8.766 -10.632 1.00 98.19 101 VAL A O 1
ATOM 718 N N . ALA A 1 102 ? 11.947 -7.811 -11.468 1.00 98.56 102 ALA A N 1
ATOM 719 C CA . ALA A 1 102 ? 12.852 -8.416 -10.496 1.00 98.56 102 ALA A CA 1
ATOM 720 C C . ALA A 1 102 ? 12.536 -7.955 -9.064 1.00 98.56 102 ALA A C 1
ATOM 722 O O . ALA A 1 102 ? 12.375 -8.787 -8.176 1.00 98.56 102 ALA A O 1
ATOM 723 N N . LEU A 1 103 ? 12.362 -6.644 -8.857 1.00 98.69 103 LEU A N 1
ATOM 724 C CA . LEU A 1 103 ? 12.049 -6.105 -7.537 1.00 98.69 103 LEU A CA 1
ATOM 725 C C . LEU A 1 103 ? 10.713 -6.629 -6.984 1.00 98.69 103 LEU A C 1
ATOM 727 O O . LEU A 1 103 ? 10.641 -6.943 -5.803 1.00 98.69 103 LEU A O 1
ATOM 731 N N . ASP A 1 104 ? 9.666 -6.757 -7.803 1.00 98.50 104 ASP A N 1
ATOM 732 C CA . ASP A 1 104 ? 8.370 -7.308 -7.367 1.00 98.50 104 ASP A CA 1
ATOM 733 C C . ASP A 1 104 ? 8.491 -8.754 -6.856 1.00 98.50 104 ASP A C 1
ATOM 735 O O . ASP A 1 104 ? 7.950 -9.108 -5.801 1.00 98.50 104 ASP A O 1
ATOM 739 N N . ALA A 1 105 ? 9.266 -9.579 -7.568 1.00 98.38 105 ALA A N 1
ATOM 740 C CA . ALA A 1 105 ? 9.563 -10.944 -7.152 1.00 98.38 105 ALA A CA 1
ATOM 741 C C . ALA A 1 105 ? 10.355 -10.978 -5.833 1.00 98.38 105 ALA A C 1
ATOM 743 O O . ALA A 1 105 ? 10.026 -11.765 -4.938 1.00 98.38 105 ALA A O 1
ATOM 744 N N . ASP A 1 106 ? 11.343 -10.094 -5.684 1.00 98.50 106 ASP A N 1
ATOM 745 C CA . ASP A 1 106 ? 12.146 -9.979 -4.467 1.00 98.50 106 ASP A CA 1
ATOM 746 C C . ASP A 1 106 ? 11.300 -9.509 -3.275 1.00 98.50 106 ASP A C 1
ATOM 748 O O . ASP A 1 106 ? 11.405 -10.080 -2.190 1.00 98.50 106 ASP A O 1
ATOM 752 N N . LEU A 1 107 ? 10.395 -8.540 -3.464 1.00 98.56 107 LEU A N 1
ATOM 753 C CA . LEU A 1 107 ? 9.449 -8.092 -2.433 1.00 98.56 107 LEU A CA 1
ATOM 754 C C . LEU A 1 107 ? 8.516 -9.228 -1.999 1.00 98.56 107 LEU A C 1
ATOM 756 O O . LEU A 1 107 ? 8.294 -9.438 -0.804 1.00 98.56 107 LEU A O 1
ATOM 760 N N . ALA A 1 108 ? 8.000 -10.009 -2.951 1.00 98.25 108 ALA A N 1
ATOM 761 C CA . ALA A 1 108 ? 7.186 -11.180 -2.646 1.00 98.25 108 ALA A CA 1
ATOM 762 C C . ALA A 1 108 ? 7.972 -12.257 -1.875 1.00 98.25 108 ALA A C 1
ATOM 764 O O . ALA A 1 108 ? 7.393 -12.935 -1.021 1.00 98.25 108 ALA A O 1
ATOM 765 N N . SER A 1 109 ? 9.269 -12.428 -2.155 1.00 98.31 109 SER A N 1
ATOM 766 C CA . SER A 1 109 ? 10.133 -13.325 -1.379 1.00 98.31 109 SER A CA 1
ATOM 767 C C . SER A 1 109 ? 10.401 -12.781 0.015 1.00 98.31 109 SER A C 1
ATOM 769 O O . SER A 1 109 ? 10.197 -13.501 0.986 1.00 98.31 109 SER A O 1
ATOM 771 N N . TRP A 1 110 ? 10.748 -11.501 0.131 1.00 98.38 110 TRP A N 1
ATOM 772 C CA . TRP A 1 110 ? 10.990 -10.832 1.406 1.00 98.38 110 TRP A CA 1
ATOM 773 C C . TRP A 1 110 ? 9.795 -10.957 2.359 1.00 98.38 110 TRP A C 1
ATOM 775 O O . TRP A 1 110 ? 9.963 -11.298 3.526 1.00 98.38 110 TRP A O 1
ATOM 785 N N . LEU A 1 111 ? 8.564 -10.794 1.863 1.00 98.19 111 LEU A N 1
ATOM 786 C CA . LEU A 1 111 ? 7.362 -10.993 2.680 1.00 98.19 111 LEU A CA 1
ATOM 787 C C . LEU A 1 111 ? 7.242 -12.413 3.247 1.00 98.19 111 LEU A C 1
ATOM 789 O O . LEU A 1 111 ? 6.792 -12.586 4.380 1.00 98.19 111 LEU A O 1
ATOM 793 N N . ARG A 1 112 ? 7.600 -13.435 2.464 1.00 97.75 112 ARG A N 1
ATOM 794 C CA . ARG A 1 112 ? 7.511 -14.843 2.881 1.00 97.75 112 ARG A CA 1
ATOM 795 C C . ARG A 1 112 ? 8.656 -15.250 3.796 1.00 97.75 112 ARG A C 1
ATOM 797 O O . ARG A 1 112 ? 8.433 -15.989 4.749 1.00 97.75 112 ARG A O 1
ATOM 804 N N . ASP A 1 113 ? 9.856 -14.793 3.473 1.00 97.81 113 ASP A N 1
ATOM 805 C CA . ASP A 1 113 ? 11.100 -15.358 3.987 1.00 97.81 113 ASP A CA 1
ATOM 806 C C . ASP A 1 113 ? 11.744 -14.446 5.050 1.00 97.81 113 ASP A C 1
ATOM 808 O O . ASP A 1 113 ? 12.557 -14.906 5.852 1.00 97.81 113 ASP A O 1
ATOM 812 N N . GLY A 1 114 ? 11.322 -13.180 5.128 1.00 96.88 114 GLY A N 1
ATOM 813 C CA . GLY A 1 114 ? 11.910 -12.164 5.995 1.00 96.88 114 GLY A CA 1
ATOM 814 C C . GLY A 1 114 ? 13.270 -11.682 5.483 1.00 96.88 114 GLY A C 1
ATOM 815 O O . GLY A 1 114 ? 13.597 -11.814 4.303 1.00 96.88 114 GLY A O 1
ATOM 816 N N . GLY A 1 115 ? 14.078 -11.130 6.390 1.00 96.88 115 GLY A N 1
ATOM 817 C CA . GLY A 1 115 ? 15.407 -10.588 6.085 1.00 96.88 115 GLY A CA 1
ATOM 818 C C . GLY A 1 115 ? 15.411 -9.110 5.688 1.00 96.88 115 GLY A C 1
ATOM 819 O O . GLY A 1 115 ? 14.487 -8.363 6.015 1.00 96.88 115 GLY A O 1
ATOM 820 N N . ASP A 1 116 ? 16.473 -8.692 5.000 1.00 97.25 116 ASP A N 1
ATOM 821 C CA . ASP A 1 116 ? 16.666 -7.300 4.594 1.00 97.25 116 ASP A CA 1
ATOM 822 C C . ASP A 1 116 ? 15.756 -6.945 3.410 1.00 97.25 116 ASP A C 1
ATOM 824 O O . ASP A 1 116 ? 15.662 -7.690 2.433 1.00 97.25 116 ASP A O 1
ATOM 828 N N . LEU A 1 117 ? 15.090 -5.790 3.491 1.00 97.44 117 LEU A N 1
ATOM 829 C CA . LEU A 1 117 ? 14.217 -5.305 2.423 1.00 97.44 117 LEU A CA 1
ATOM 830 C C . LEU A 1 117 ? 15.034 -5.057 1.138 1.00 97.44 117 LEU A C 1
ATOM 832 O O . LEU A 1 117 ? 15.986 -4.270 1.188 1.00 97.44 117 LEU A O 1
ATOM 836 N N . PRO A 1 118 ? 14.653 -5.633 -0.021 1.00 97.88 118 PRO A N 1
ATOM 837 C CA . PRO A 1 118 ? 15.263 -5.274 -1.294 1.00 97.88 118 PRO A CA 1
ATOM 838 C C . PRO A 1 118 ? 14.950 -3.808 -1.612 1.00 97.88 118 PRO A C 1
ATOM 840 O O . PRO A 1 118 ? 13.793 -3.409 -1.752 1.00 97.88 118 PRO A O 1
ATOM 843 N N . ASP A 1 119 ? 15.993 -2.985 -1.700 1.00 96.94 119 ASP A N 1
ATOM 844 C CA . ASP A 1 119 ? 15.866 -1.551 -1.937 1.00 96.94 119 ASP A CA 1
ATOM 845 C C . ASP A 1 119 ? 16.916 -1.084 -2.963 1.00 96.94 119 ASP A C 1
ATOM 847 O O . ASP A 1 119 ? 18.102 -0.989 -2.641 1.00 96.94 119 ASP A O 1
ATOM 851 N N . PRO A 1 120 ? 16.505 -0.760 -4.201 1.00 97.06 120 PRO A N 1
ATOM 852 C CA . PRO A 1 120 ? 17.401 -0.313 -5.262 1.00 97.06 120 PRO A CA 1
ATOM 853 C C . PRO A 1 120 ? 17.785 1.173 -5.147 1.00 97.06 120 PRO A C 1
ATOM 855 O O . PRO A 1 120 ? 18.503 1.706 -5.995 1.00 97.06 120 PRO A O 1
ATOM 858 N N . GLY A 1 121 ? 17.272 1.875 -4.134 1.00 96.19 121 GLY A N 1
ATOM 859 C CA . GLY A 1 121 ? 17.438 3.307 -3.960 1.00 96.19 121 GLY A CA 1
ATOM 860 C C . GLY A 1 121 ? 16.370 4.149 -4.673 1.00 96.19 121 GLY A C 1
ATOM 861 O O . GLY A 1 121 ? 15.605 3.668 -5.513 1.00 96.19 121 GLY A O 1
ATOM 862 N N . PRO A 1 122 ? 16.295 5.448 -4.331 1.00 95.50 122 PRO A N 1
ATOM 863 C CA . PRO A 1 122 ? 15.195 6.323 -4.736 1.00 95.50 122 PRO A CA 1
ATOM 864 C C . PRO A 1 122 ? 15.151 6.608 -6.242 1.00 95.50 122 PRO A C 1
ATOM 866 O O . PRO A 1 122 ? 14.069 6.806 -6.783 1.00 95.50 122 PRO A O 1
ATOM 869 N N . VAL A 1 123 ? 16.305 6.617 -6.921 1.00 97.44 123 VAL A N 1
ATOM 870 C CA . VAL A 1 123 ? 16.383 6.905 -8.363 1.00 97.44 123 VAL A CA 1
ATOM 871 C C . VAL A 1 123 ? 15.728 5.785 -9.166 1.00 97.44 123 VAL A C 1
ATOM 873 O O . VAL A 1 123 ? 14.771 6.036 -9.891 1.00 97.44 123 VAL A O 1
ATOM 876 N N . MET A 1 124 ? 16.173 4.538 -8.974 1.00 97.81 124 MET A N 1
ATOM 877 C CA . MET A 1 124 ? 15.571 3.394 -9.661 1.00 97.81 124 MET A CA 1
ATOM 878 C C . MET A 1 124 ? 14.106 3.212 -9.255 1.00 97.81 124 MET A C 1
ATOM 880 O O . MET A 1 124 ? 13.281 2.936 -10.117 1.00 97.81 124 MET A O 1
ATOM 884 N N . ALA A 1 125 ? 13.764 3.412 -7.976 1.00 97.44 125 ALA A N 1
ATOM 885 C CA . ALA A 1 125 ? 12.377 3.340 -7.520 1.00 97.44 125 ALA A CA 1
ATOM 886 C C . ALA A 1 125 ? 11.462 4.318 -8.278 1.00 97.44 125 ALA A C 1
ATOM 888 O O . ALA A 1 125 ? 10.357 3.943 -8.660 1.00 97.44 125 ALA A O 1
ATOM 889 N N . ALA A 1 126 ? 11.924 5.543 -8.547 1.00 96.69 126 ALA A N 1
ATOM 890 C CA . ALA A 1 126 ? 11.169 6.505 -9.345 1.00 96.69 126 ALA A CA 1
ATOM 891 C C . ALA A 1 126 ? 11.022 6.066 -10.814 1.00 96.69 126 ALA A C 1
ATOM 893 O O . ALA A 1 126 ? 9.940 6.217 -11.378 1.00 96.69 126 ALA A O 1
ATOM 894 N N . GLU A 1 127 ? 12.073 5.499 -11.416 1.00 97.75 127 GLU A N 1
ATOM 895 C CA . GLU A 1 127 ? 12.067 5.029 -12.811 1.00 97.75 127 GLU A CA 1
ATOM 896 C C . GLU A 1 127 ? 11.072 3.883 -13.053 1.00 97.75 127 GLU A C 1
ATOM 898 O O . GLU A 1 127 ? 10.379 3.883 -14.065 1.00 97.75 127 GLU A O 1
ATOM 903 N N . ILE A 1 128 ? 10.971 2.932 -12.118 1.00 98.31 128 ILE A N 1
ATOM 904 C CA . ILE A 1 128 ? 10.092 1.748 -12.224 1.00 98.31 128 ILE A CA 1
ATOM 905 C C . ILE A 1 128 ? 8.693 1.970 -11.617 1.00 98.31 128 ILE A C 1
ATOM 907 O O . ILE A 1 128 ? 7.886 1.044 -11.518 1.00 98.31 128 ILE A O 1
ATOM 911 N N . GLY A 1 129 ? 8.404 3.188 -11.151 1.00 97.56 129 GLY A N 1
ATOM 912 C CA . GLY A 1 129 ? 7.122 3.532 -10.533 1.00 97.56 129 GLY A CA 1
ATOM 913 C C . GLY A 1 129 ? 6.872 2.897 -9.163 1.00 97.56 129 GLY A C 1
ATOM 914 O O . GLY A 1 129 ? 5.725 2.667 -8.802 1.00 97.56 129 GLY A O 1
ATOM 915 N N . TRP A 1 130 ? 7.915 2.605 -8.382 1.00 97.56 130 TRP A N 1
ATOM 916 C CA . TRP A 1 130 ? 7.786 2.124 -7.002 1.00 97.56 130 TRP A CA 1
ATOM 917 C C . TRP A 1 130 ? 7.672 3.289 -6.005 1.00 97.56 130 TRP A C 1
ATOM 919 O O . TRP A 1 130 ? 8.536 3.526 -5.156 1.00 97.56 130 TRP A O 1
ATOM 929 N N . TRP A 1 131 ? 6.601 4.074 -6.134 1.00 94.69 131 TRP A N 1
ATOM 930 C CA . TRP A 1 131 ? 6.431 5.325 -5.382 1.00 94.69 131 TRP A CA 1
ATOM 931 C C . TRP A 1 131 ? 6.145 5.121 -3.892 1.00 94.69 131 TRP A C 1
ATOM 933 O O . TRP A 1 131 ? 6.462 5.991 -3.081 1.00 94.69 131 TRP A O 1
ATOM 943 N N . SER A 1 132 ? 5.605 3.966 -3.500 1.00 95.00 132 SER A N 1
ATOM 944 C CA . SER A 1 132 ? 5.355 3.638 -2.093 1.00 95.00 132 SER A CA 1
ATOM 945 C C . SER A 1 132 ? 6.578 3.105 -1.338 1.00 95.00 132 SER A C 1
ATOM 947 O O . SER A 1 132 ? 6.452 2.703 -0.180 1.00 95.00 132 SER A O 1
ATOM 949 N N . ARG A 1 133 ? 7.782 3.159 -1.928 1.00 95.81 133 ARG A N 1
ATOM 950 C CA . ARG A 1 133 ? 9.052 2.787 -1.278 1.00 95.81 133 ARG A CA 1
ATOM 951 C C . ARG A 1 133 ? 9.183 3.266 0.184 1.00 95.81 133 ARG A C 1
ATOM 953 O O . ARG A 1 133 ? 9.598 2.456 1.014 1.00 95.81 133 ARG A O 1
ATOM 960 N N . PRO A 1 134 ? 8.843 4.518 0.564 1.00 94.75 134 PRO A N 1
ATOM 961 C CA . PRO A 1 134 ? 8.899 4.935 1.970 1.00 94.75 134 PRO A CA 1
ATOM 962 C C . PRO A 1 134 ? 8.042 4.068 2.905 1.00 94.75 134 PRO A C 1
ATOM 964 O O . PRO A 1 134 ? 8.477 3.735 4.003 1.00 94.75 134 PRO A O 1
ATOM 967 N N . ALA A 1 135 ? 6.862 3.629 2.461 1.00 94.81 135 ALA A N 1
ATOM 968 C CA . ALA A 1 135 ? 5.991 2.750 3.239 1.00 94.81 135 ALA A CA 1
ATOM 969 C C . ALA A 1 135 ? 6.563 1.334 3.394 1.00 94.81 135 ALA A C 1
ATOM 971 O O . ALA A 1 135 ? 6.461 0.762 4.478 1.00 94.81 135 ALA A O 1
ATOM 972 N N . TRP A 1 136 ? 7.240 0.802 2.373 1.00 96.31 136 TRP A N 1
ATOM 973 C CA . TRP A 1 136 ? 7.979 -0.462 2.484 1.00 96.31 136 TRP A CA 1
ATOM 974 C C . TRP A 1 136 ? 9.137 -0.381 3.477 1.00 96.31 136 TRP A C 1
ATOM 976 O O . TRP A 1 136 ? 9.306 -1.277 4.300 1.00 96.31 136 TRP A O 1
ATOM 986 N N . ARG A 1 137 ? 9.901 0.717 3.458 1.00 95.12 137 ARG A N 1
ATOM 987 C CA . ARG A 1 137 ? 10.982 0.946 4.430 1.00 95.12 137 ARG A CA 1
ATOM 988 C C . ARG A 1 137 ? 10.447 1.091 5.849 1.00 95.12 137 ARG A C 1
ATOM 990 O O . ARG A 1 137 ? 11.015 0.513 6.772 1.00 95.12 137 ARG A O 1
ATOM 997 N N . ALA A 1 138 ? 9.338 1.810 6.017 1.00 93.31 138 ALA A N 1
ATOM 998 C CA . ALA A 1 138 ? 8.666 1.908 7.303 1.00 93.31 138 ALA A CA 1
ATOM 999 C C . ALA A 1 138 ? 8.235 0.521 7.805 1.00 93.31 138 ALA A C 1
ATOM 1001 O O . ALA A 1 138 ? 8.545 0.161 8.940 1.00 93.31 138 ALA A O 1
ATOM 1002 N N . LEU A 1 139 ? 7.593 -0.282 6.947 1.00 93.69 139 LEU A N 1
ATOM 1003 C CA . LEU A 1 139 ? 7.205 -1.657 7.264 1.00 93.69 139 LEU A CA 1
ATOM 1004 C C . LEU A 1 139 ? 8.411 -2.499 7.692 1.00 93.69 139 LEU A C 1
ATOM 1006 O O . LEU A 1 139 ? 8.346 -3.131 8.741 1.00 93.69 139 LEU A O 1
ATOM 1010 N N . ALA A 1 140 ? 9.509 -2.465 6.935 1.00 94.25 140 ALA A N 1
ATOM 1011 C CA . ALA A 1 140 ? 10.733 -3.191 7.265 1.00 94.25 140 ALA A CA 1
ATOM 1012 C C . ALA A 1 140 ? 11.305 -2.780 8.632 1.00 94.25 140 ALA A C 1
ATOM 1014 O O . ALA A 1 140 ? 11.679 -3.637 9.425 1.00 94.25 140 ALA A O 1
ATOM 1015 N N . GLY A 1 141 ? 11.295 -1.484 8.962 1.00 91.50 141 GLY A N 1
ATOM 1016 C CA . GLY A 1 141 ? 11.705 -1.010 10.287 1.00 91.50 141 GLY A CA 1
ATOM 1017 C C . GLY A 1 141 ? 10.805 -1.506 11.428 1.00 91.50 141 GLY A C 1
ATOM 1018 O O . GLY A 1 141 ? 11.283 -1.698 12.542 1.00 91.50 141 GLY A O 1
ATOM 1019 N N . ILE A 1 142 ? 9.519 -1.747 11.156 1.00 90.44 142 ILE A N 1
ATOM 1020 C CA . ILE A 1 142 ? 8.551 -2.254 12.139 1.00 90.44 142 ILE A CA 1
ATOM 1021 C C . ILE A 1 142 ? 8.699 -3.762 12.353 1.00 90.44 142 ILE A C 1
ATOM 1023 O O . ILE A 1 142 ? 8.670 -4.227 13.491 1.00 90.44 142 ILE A O 1
ATOM 1027 N N . VAL A 1 143 ? 8.809 -4.534 11.269 1.00 92.62 143 VAL A N 1
ATOM 1028 C CA . VAL A 1 143 ? 8.821 -6.007 11.332 1.00 92.62 143 VAL A CA 1
ATOM 1029 C C . VAL A 1 143 ? 10.230 -6.578 11.501 1.00 92.62 143 VAL A C 1
ATOM 1031 O O . VAL A 1 143 ? 10.387 -7.755 11.830 1.00 92.62 143 VAL A O 1
ATOM 1034 N N . GLY A 1 144 ? 11.260 -5.750 11.305 1.00 92.50 144 GLY A N 1
ATOM 1035 C CA . GLY A 1 144 ? 12.651 -6.179 11.270 1.00 92.50 144 GLY A CA 1
ATOM 1036 C C . GLY A 1 144 ? 12.845 -7.278 10.228 1.00 92.50 144 GLY A C 1
ATOM 1037 O O . GLY A 1 144 ? 12.338 -7.193 9.114 1.00 92.50 144 GLY A O 1
ATOM 1038 N N . ASN A 1 145 ? 13.521 -8.353 10.630 1.00 95.06 145 ASN A N 1
ATOM 1039 C CA . ASN A 1 145 ? 13.803 -9.492 9.753 1.00 95.06 145 ASN A CA 1
ATOM 1040 C C . ASN A 1 145 ? 12.733 -10.594 9.826 1.00 95.06 145 ASN A C 1
ATOM 1042 O O . ASN A 1 145 ? 12.952 -11.683 9.296 1.00 95.06 145 ASN A O 1
ATOM 1046 N N . ALA A 1 146 ? 11.613 -10.365 10.519 1.00 95.50 146 ALA A N 1
ATOM 1047 C CA . ALA A 1 146 ? 10.606 -11.397 10.725 1.00 95.50 146 ALA A CA 1
ATOM 1048 C C . ALA A 1 146 ? 9.794 -11.661 9.440 1.00 95.50 146 ALA A C 1
ATOM 1050 O O . ALA A 1 146 ? 9.238 -10.716 8.872 1.00 95.50 146 ALA A O 1
ATOM 1051 N N . PRO A 1 147 ? 9.634 -12.928 9.014 1.00 96.75 147 PRO A N 1
ATOM 1052 C CA . PRO A 1 147 ? 8.741 -13.266 7.910 1.00 96.75 147 PRO A CA 1
ATOM 1053 C C . PRO A 1 147 ? 7.276 -13.013 8.284 1.00 96.75 147 PRO A C 1
ATOM 1055 O O . PRO A 1 147 ? 6.892 -13.082 9.459 1.00 96.75 147 PRO A O 1
ATOM 1058 N N . ALA A 1 148 ? 6.429 -12.769 7.284 1.00 97.56 148 ALA A N 1
ATOM 1059 C CA . ALA A 1 148 ? 4.992 -12.686 7.500 1.00 97.56 148 ALA A CA 1
ATOM 1060 C C . ALA A 1 148 ? 4.416 -14.057 7.893 1.00 97.56 148 ALA A C 1
ATOM 1062 O O . ALA A 1 148 ? 4.780 -15.098 7.351 1.00 97.56 148 ALA A O 1
ATOM 1063 N N . ALA A 1 149 ? 3.408 -14.064 8.766 1.00 96.81 149 ALA A N 1
ATOM 1064 C CA . ALA A 1 149 ? 2.627 -15.265 9.085 1.00 96.81 149 ALA A CA 1
ATOM 1065 C C . ALA A 1 149 ? 1.681 -15.696 7.942 1.00 96.81 149 ALA A C 1
ATOM 1067 O O . ALA A 1 149 ? 0.973 -16.700 8.047 1.00 96.81 149 ALA A O 1
ATOM 1068 N N . GLY A 1 150 ? 1.603 -14.899 6.881 1.00 95.62 150 GLY A N 1
ATOM 1069 C CA . GLY A 1 150 ? 0.903 -15.193 5.639 1.00 95.62 150 GLY A CA 1
ATOM 1070 C C . GLY A 1 150 ? 1.040 -14.015 4.685 1.00 95.62 150 GLY A C 1
ATOM 1071 O O . GLY A 1 150 ? 0.930 -12.869 5.125 1.00 95.62 150 GLY A O 1
ATOM 1072 N N . ALA A 1 151 ? 1.272 -14.304 3.405 1.00 96.94 151 ALA A N 1
ATOM 1073 C CA . ALA A 1 151 ? 1.434 -13.308 2.354 1.00 96.94 151 ALA A CA 1
ATOM 1074 C C . ALA A 1 151 ? 0.794 -13.783 1.041 1.00 96.94 151 ALA A C 1
ATOM 1076 O O . ALA A 1 151 ? 0.778 -14.979 0.744 1.00 96.94 151 ALA A O 1
ATOM 1077 N N . VAL A 1 152 ? 0.278 -12.840 0.258 1.00 96.50 152 VAL A N 1
ATOM 1078 C CA . VAL A 1 152 ? -0.206 -13.041 -1.111 1.00 96.50 152 VAL A CA 1
ATOM 1079 C C . VAL A 1 152 ? 0.278 -11.887 -1.985 1.00 96.50 152 VAL A C 1
ATOM 1081 O O . VAL A 1 152 ? 0.238 -10.734 -1.556 1.00 96.50 152 VAL A O 1
ATOM 1084 N N . SER A 1 153 ? 0.714 -12.209 -3.202 1.00 96.06 153 SER A N 1
ATOM 1085 C CA . SER A 1 153 ? 1.202 -11.248 -4.195 1.00 96.06 153 SER A CA 1
ATOM 1086 C C . SER A 1 153 ? 0.520 -11.499 -5.538 1.00 96.06 153 SER A C 1
ATOM 1088 O O . SER A 1 153 ? 0.322 -12.654 -5.922 1.00 96.06 153 SER A O 1
ATOM 1090 N 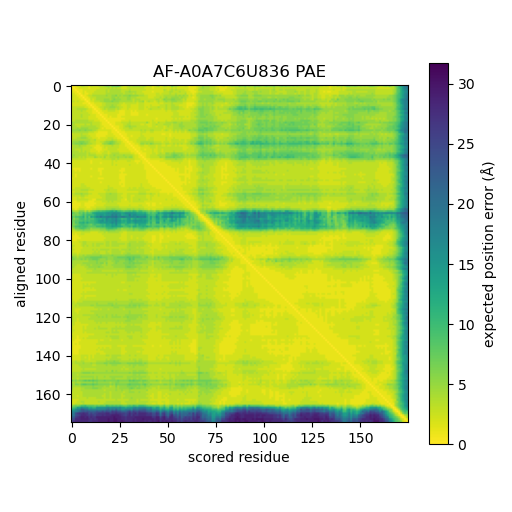N . PHE A 1 154 ? 0.131 -10.438 -6.241 1.00 94.31 154 PHE A N 1
ATOM 1091 C CA . PHE A 1 154 ? -0.543 -10.501 -7.539 1.00 94.31 154 PHE A CA 1
ATOM 1092 C C . PHE A 1 154 ? -0.351 -9.190 -8.318 1.00 94.31 154 PHE A C 1
ATOM 1094 O O . PHE A 1 154 ? -0.216 -8.137 -7.710 1.00 94.31 154 PHE A O 1
ATOM 1101 N N . ALA A 1 155 ? -0.384 -9.234 -9.656 1.00 94.69 155 ALA A N 1
ATOM 1102 C CA . ALA A 1 155 ? -0.156 -8.053 -10.504 1.00 94.69 155 ALA A CA 1
ATOM 1103 C C . ALA A 1 155 ? -1.086 -7.953 -11.740 1.00 94.69 155 ALA A C 1
ATOM 1105 O O . ALA A 1 155 ? -0.621 -7.861 -12.877 1.00 94.69 155 ALA A O 1
ATOM 1106 N N . PRO A 1 156 ? -2.422 -7.966 -11.571 1.00 92.38 156 PRO A N 1
ATOM 1107 C CA . PRO A 1 156 ? -3.389 -8.035 -12.671 1.00 92.38 156 PRO A CA 1
ATOM 1108 C C . PRO A 1 156 ? -3.371 -6.817 -13.600 1.00 92.38 156 PRO A C 1
ATOM 1110 O O . PRO A 1 156 ? -3.839 -6.912 -14.731 1.00 92.38 156 PRO A O 1
ATOM 1113 N N . PHE A 1 157 ? -2.838 -5.685 -13.136 1.00 92.94 157 PHE A N 1
ATOM 1114 C CA . PHE A 1 157 ? -2.780 -4.427 -13.888 1.00 92.94 157 PHE A CA 1
ATOM 1115 C C . PHE A 1 157 ? -1.344 -3.991 -14.207 1.00 92.94 157 PHE A C 1
ATOM 1117 O O . PHE A 1 157 ? -1.109 -2.834 -14.540 1.00 92.94 157 PHE A O 1
ATOM 1124 N N . GLY A 1 158 ? -0.372 -4.901 -14.076 1.00 95.75 158 GLY A N 1
ATOM 1125 C CA . GLY A 1 158 ? 1.044 -4.574 -14.247 1.00 95.75 158 GLY A CA 1
ATOM 1126 C C . GLY A 1 158 ? 1.649 -3.751 -13.103 1.00 95.75 158 GLY A C 1
ATOM 1127 O O . GLY A 1 158 ? 2.746 -3.224 -13.256 1.00 95.75 158 GLY A O 1
ATOM 1128 N N . VAL A 1 159 ? 0.937 -3.662 -11.977 1.00 96.88 159 VAL A N 1
ATOM 1129 C CA . VAL A 1 159 ? 1.393 -3.088 -10.705 1.00 96.88 159 VAL A CA 1
ATOM 1130 C C . VAL A 1 159 ? 1.456 -4.208 -9.677 1.00 96.88 159 VAL A C 1
ATOM 1132 O O . VAL A 1 159 ? 0.519 -5.008 -9.611 1.00 96.88 159 VAL A O 1
ATOM 1135 N N . GLY A 1 160 ? 2.527 -4.267 -8.892 1.00 96.88 160 GLY A N 1
ATOM 1136 C CA . GLY A 1 160 ? 2.648 -5.222 -7.795 1.00 96.88 160 GLY A CA 1
ATOM 1137 C C . GLY A 1 160 ? 1.631 -4.938 -6.693 1.00 96.88 160 GLY A C 1
ATOM 1138 O O . GLY A 1 160 ? 1.571 -3.831 -6.163 1.00 96.88 160 GLY A O 1
ATOM 1139 N N . TYR A 1 161 ? 0.813 -5.915 -6.317 1.00 95.19 161 TYR A N 1
ATOM 1140 C CA . TYR A 1 161 ? -0.056 -5.823 -5.147 1.00 95.19 161 TYR A CA 1
ATOM 1141 C C . TYR A 1 161 ? 0.299 -6.928 -4.172 1.00 95.19 161 TYR A C 1
ATOM 1143 O O . TYR A 1 161 ? 0.250 -8.112 -4.509 1.00 95.19 161 TYR A O 1
ATOM 1151 N N . HIS A 1 162 ? 0.603 -6.530 -2.942 1.00 96.00 162 HIS A N 1
ATOM 1152 C CA . HIS A 1 162 ? 0.992 -7.444 -1.885 1.00 96.00 162 HIS A CA 1
ATOM 1153 C C . HIS A 1 162 ? 0.099 -7.244 -0.666 1.00 96.00 162 HIS A C 1
ATOM 1155 O O . HIS A 1 162 ? -0.212 -6.118 -0.280 1.00 96.00 162 HIS A O 1
ATOM 1161 N N . ALA A 1 163 ? -0.298 -8.342 -0.034 1.00 95.50 163 ALA A N 1
ATOM 1162 C CA . ALA A 1 163 ? -0.963 -8.322 1.257 1.00 95.50 163 ALA A CA 1
ATOM 1163 C C . ALA A 1 163 ? -0.294 -9.337 2.175 1.00 95.50 163 ALA A C 1
ATOM 1165 O O . ALA A 1 163 ? -0.128 -10.499 1.809 1.00 95.50 163 ALA A O 1
ATOM 1166 N N . ALA A 1 164 ? 0.079 -8.898 3.372 1.00 96.50 164 ALA A N 1
ATOM 1167 C CA . ALA A 1 164 ? 0.769 -9.721 4.350 1.00 96.50 164 ALA A CA 1
ATOM 1168 C C . ALA A 1 164 ? 0.307 -9.394 5.771 1.00 96.50 164 ALA A C 1
ATOM 1170 O O . ALA A 1 164 ? -0.209 -8.307 6.038 1.00 96.50 164 ALA A O 1
ATOM 1171 N N . ARG A 1 165 ? 0.484 -10.350 6.687 1.00 95.62 165 ARG A N 1
ATOM 1172 C CA . ARG A 1 165 ? 0.168 -10.175 8.109 1.00 95.62 165 ARG A CA 1
ATOM 1173 C C . ARG A 1 165 ? 1.307 -10.663 8.992 1.00 95.62 165 ARG A C 1
ATOM 1175 O O . ARG A 1 165 ? 1.855 -11.739 8.765 1.00 95.62 165 ARG A O 1
ATOM 1182 N N . TRP A 1 166 ? 1.562 -9.931 10.066 1.00 94.75 166 TRP A N 1
ATOM 1183 C CA . TRP A 1 166 ? 2.413 -10.362 11.170 1.00 94.75 166 TRP A CA 1
ATOM 1184 C C . TRP A 1 166 ? 1.546 -10.551 12.416 1.00 94.75 166 TRP A C 1
ATOM 1186 O O . TRP A 1 166 ? 0.521 -9.875 12.557 1.00 94.75 166 TRP A O 1
ATOM 1196 N N . PRO A 1 167 ? 1.883 -11.506 13.298 1.00 88.69 167 PRO A N 1
ATOM 1197 C CA . PRO A 1 167 ? 1.204 -11.624 14.578 1.00 88.69 167 PRO A CA 1
ATOM 1198 C C . PRO A 1 167 ? 1.454 -10.362 15.409 1.00 88.69 167 PRO A C 1
ATOM 1200 O O . PRO A 1 167 ? 2.464 -9.681 15.235 1.00 88.69 167 PRO A O 1
ATOM 1203 N N . ALA A 1 168 ? 0.546 -10.066 16.339 1.00 75.81 168 ALA A N 1
ATOM 1204 C CA . ALA A 1 168 ? 0.822 -9.050 17.342 1.00 75.81 168 ALA A CA 1
ATOM 1205 C C . ALA A 1 168 ? 2.094 -9.448 18.100 1.00 75.81 168 ALA A C 1
ATOM 1207 O O . ALA A 1 168 ? 2.200 -10.587 18.565 1.00 75.81 168 ALA A O 1
ATOM 1208 N N . SER A 1 169 ? 3.048 -8.525 18.222 1.00 68.69 169 SER A N 1
ATOM 1209 C CA . SER A 1 169 ? 4.207 -8.729 19.081 1.00 68.69 169 SER A CA 1
ATOM 1210 C C . SER A 1 169 ? 3.688 -8.988 20.488 1.00 68.69 169 SER A C 1
ATOM 1212 O O . SER A 1 169 ? 3.090 -8.105 21.104 1.00 68.69 169 SER A O 1
ATOM 1214 N N . SER A 1 170 ? 3.867 -10.208 20.994 1.00 50.72 170 SER A N 1
ATOM 1215 C CA . SER A 1 170 ? 3.627 -10.489 22.401 1.00 50.72 170 SER A CA 1
ATOM 1216 C C . SER A 1 170 ? 4.611 -9.627 23.175 1.00 50.72 170 SER A C 1
ATOM 1218 O O . SER A 1 170 ? 5.808 -9.915 23.187 1.00 50.72 170 SER A O 1
ATOM 1220 N N . SER A 1 171 ? 4.133 -8.540 23.774 1.00 49.34 171 SER A N 1
ATOM 1221 C CA . SER A 1 171 ? 4.890 -7.819 24.785 1.00 49.34 171 SER A CA 1
ATOM 1222 C C . SER A 1 171 ? 5.199 -8.832 25.880 1.00 49.34 171 SER A C 1
ATOM 1224 O O . SER A 1 171 ? 4.302 -9.231 26.624 1.00 49.34 171 SER A O 1
ATOM 1226 N N . GLY A 1 172 ? 6.435 -9.333 25.895 1.00 39.44 172 GLY A N 1
ATOM 1227 C CA . GLY A 1 172 ? 6.906 -10.249 26.916 1.00 39.44 172 GLY A CA 1
ATOM 1228 C C . GLY A 1 172 ? 6.728 -9.571 28.263 1.00 39.44 172 GLY A C 1
ATOM 1229 O O . GLY A 1 172 ? 7.430 -8.611 28.571 1.00 39.44 172 GLY A O 1
ATOM 1230 N N . GLY A 1 173 ? 5.754 -10.038 29.040 1.00 32.62 173 GLY A N 1
ATOM 1231 C CA . GLY A 1 173 ? 5.702 -9.741 30.458 1.00 32.62 173 GLY A CA 1
ATOM 1232 C C . GLY A 1 173 ? 6.935 -10.370 31.086 1.00 32.62 173 GLY A C 1
ATOM 1233 O O . GLY A 1 173 ? 7.017 -11.593 31.184 1.00 32.62 173 GLY A O 1
ATOM 1234 N N . ALA A 1 174 ? 7.914 -9.547 31.448 1.00 32.84 174 ALA A N 1
ATOM 1235 C CA . ALA A 1 174 ? 8.869 -9.947 32.464 1.00 32.84 174 ALA A CA 1
ATOM 1236 C C . ALA A 1 174 ? 8.148 -9.871 33.828 1.00 32.84 174 ALA A C 1
ATOM 1238 O O . ALA A 1 174 ? 7.408 -8.904 34.039 1.00 32.84 174 ALA A O 1
ATOM 1239 N N . PRO A 1 175 ? 8.287 -10.894 34.691 1.00 43.75 175 PRO A N 1
ATOM 1240 C CA . PRO A 1 175 ? 7.686 -10.921 36.024 1.00 43.75 175 PRO A CA 1
ATOM 1241 C C . PRO A 1 175 ? 8.245 -9.840 36.956 1.00 43.75 175 PRO A C 1
ATOM 1243 O O . PRO A 1 175 ? 9.404 -9.412 36.749 1.00 43.75 175 PRO A O 1
#

Sequence (175 aa):
MLGVDPAGRAVGDARASLVRWGAGVVVGRCGAPVAADGDVPDAALIAWWFLDRAGIDLPRRFVPVDGDPPAADAGALLVVVADGPASLTPRAPVPEDPRGVALDADLASWLRDGGDLPDPGPVMAAEIGWWSRPAWRALAGIVGNAPAAGAVSFAPFGVGYHAARWPASSSGGAP

Solvent-accessible surface area (backbone atoms only — not comparable to full-atom values): 9970 Å² total; per-residue (Å²): 58,38,13,52,40,99,82,62,61,66,42,68,61,39,21,45,62,43,50,93,78,75,35,93,47,76,33,49,53,90,88,39,53,76,52,62,91,81,72,64,50,69,41,48,51,55,50,34,41,53,32,57,76,70,67,55,81,67,90,47,46,36,43,47,32,89,45,75,58,74,88,76,63,89,92,60,86,81,48,76,40,49,55,38,22,19,2,56,28,83,82,15,93,29,71,54,34,73,67,20,43,52,49,39,54,48,51,54,44,33,42,58,68,18,46,79,78,88,73,84,50,73,69,56,28,60,75,25,42,26,77,26,50,32,29,50,51,19,48,38,70,74,51,48,53,56,42,33,80,44,67,51,72,53,49,96,64,16,33,31,40,63,52,70,43,68,76,81,80,76,78,77,80,75,134